Protein AF-A0A847Z2J4-F1 (afdb_monomer_lite)

Structure (mmCIF, N/CA/C/O backbone):
data_AF-A0A847Z2J4-F1
#
_entry.id   AF-A0A847Z2J4-F1
#
loop_
_atom_site.group_PDB
_atom_site.id
_atom_site.type_symbol
_atom_site.label_atom_id
_atom_site.label_alt_id
_atom_site.label_comp_id
_atom_site.label_asym_id
_atom_site.label_entity_id
_atom_site.label_seq_id
_atom_site.pdbx_PDB_ins_code
_atom_site.Cartn_x
_atom_site.Cartn_y
_atom_site.Cartn_z
_atom_site.occupancy
_atom_site.B_iso_or_equiv
_atom_site.auth_seq_id
_atom_site.auth_comp_id
_atom_site.auth_asym_id
_atom_site.auth_atom_id
_atom_site.pdbx_PDB_model_num
ATOM 1 N N . MET A 1 1 ? -17.437 18.108 42.443 1.00 55.47 1 MET A N 1
ATOM 2 C CA . MET A 1 1 ? -17.106 17.074 41.433 1.00 55.47 1 MET A CA 1
ATOM 3 C C . MET A 1 1 ? -16.588 15.838 42.154 1.00 55.47 1 MET A C 1
ATOM 5 O O . MET A 1 1 ? -15.627 15.967 42.902 1.00 55.47 1 MET A O 1
ATOM 9 N N . LYS A 1 2 ? -17.222 14.666 41.999 1.00 63.09 2 LYS A N 1
ATOM 10 C CA . LYS A 1 2 ? -16.674 13.401 42.526 1.00 63.09 2 LYS A CA 1
ATOM 11 C C . LYS A 1 2 ? -15.365 13.095 41.783 1.00 63.09 2 LYS A C 1
ATOM 13 O O . LYS A 1 2 ? -15.392 12.944 40.566 1.00 63.09 2 LYS A O 1
ATOM 18 N N . LYS A 1 3 ? -14.232 13.034 42.493 1.00 69.50 3 LYS A N 1
ATOM 19 C CA . LYS A 1 3 ? -12.964 12.539 41.933 1.00 69.50 3 LYS A CA 1
ATOM 20 C C . LYS A 1 3 ? -13.098 11.029 41.749 1.00 69.50 3 LYS A C 1
ATOM 22 O O . LYS A 1 3 ? -13.070 10.292 42.728 1.00 69.50 3 LYS A O 1
ATOM 27 N N . ILE A 1 4 ? -13.303 10.596 40.510 1.00 78.75 4 ILE A N 1
ATOM 28 C CA . ILE A 1 4 ? -13.316 9.176 40.151 1.00 78.75 4 ILE A CA 1
ATOM 29 C C . ILE A 1 4 ? -11.914 8.621 40.433 1.00 78.75 4 ILE A C 1
ATOM 31 O O . ILE A 1 4 ? -10.916 9.195 39.998 1.00 78.75 4 ILE A O 1
ATOM 35 N N . SER A 1 5 ? -11.835 7.531 41.194 1.00 85.25 5 SER A N 1
ATOM 36 C CA . SER A 1 5 ? -10.574 6.832 41.461 1.00 85.25 5 SER A CA 1
ATOM 37 C C . SER A 1 5 ? -10.023 6.220 40.166 1.00 85.25 5 SER A C 1
ATOM 39 O O . SER A 1 5 ? -10.791 5.733 3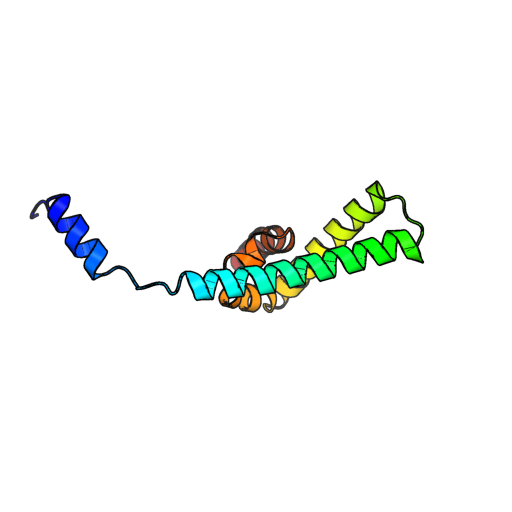9.336 1.00 85.25 5 SER A O 1
ATOM 41 N N . ASN A 1 6 ? -8.695 6.166 39.997 1.00 84.25 6 ASN A N 1
ATOM 42 C CA . ASN A 1 6 ? -8.058 5.530 38.830 1.00 84.25 6 ASN A CA 1
ATOM 43 C C . ASN A 1 6 ? -8.553 4.089 38.591 1.00 84.25 6 ASN A C 1
ATOM 45 O O . ASN A 1 6 ? -8.659 3.644 37.449 1.00 84.25 6 ASN A O 1
ATOM 49 N N . GLN A 1 7 ? -8.891 3.356 39.658 1.00 85.44 7 GLN A N 1
ATOM 50 C CA . GLN A 1 7 ? -9.424 1.993 39.561 1.00 85.44 7 GLN A CA 1
ATOM 51 C C . GLN A 1 7 ? -10.867 1.965 39.044 1.00 85.44 7 GLN A C 1
ATOM 53 O O . GLN A 1 7 ? -11.243 1.087 38.268 1.00 85.44 7 GLN A O 1
ATOM 58 N N . GLU A 1 8 ? -11.673 2.934 39.466 1.00 86.38 8 GLU A N 1
ATOM 59 C CA . G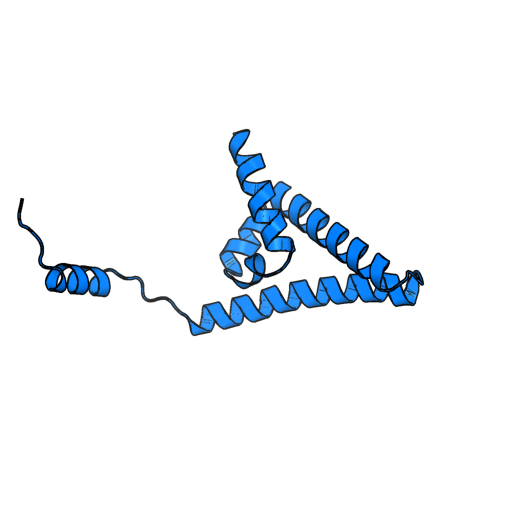LU A 1 8 ? -13.072 3.081 39.073 1.00 86.38 8 GLU A CA 1
ATOM 60 C C . GLU A 1 8 ? -13.170 3.544 37.611 1.00 86.38 8 GLU A C 1
ATOM 62 O O . GLU A 1 8 ? -13.931 2.974 36.830 1.00 86.38 8 GLU A O 1
ATOM 67 N N . TYR A 1 9 ? -12.287 4.462 37.201 1.00 87.12 9 TYR A N 1
ATOM 68 C CA . TYR A 1 9 ? -12.101 4.862 35.805 1.00 87.12 9 TYR A CA 1
ATOM 69 C C . TYR A 1 9 ? -11.706 3.676 34.915 1.00 87.12 9 TYR A C 1
ATOM 71 O O . TYR A 1 9 ? -12.302 3.475 33.859 1.00 87.12 9 TYR A O 1
ATOM 79 N N . LYS A 1 10 ? -10.755 2.839 35.358 1.00 86.56 10 LYS A N 1
ATOM 80 C CA . LYS A 1 10 ? -10.332 1.648 34.605 1.00 86.56 10 LYS A CA 1
ATOM 81 C C . LYS A 1 10 ? -11.487 0.663 34.396 1.00 86.56 10 L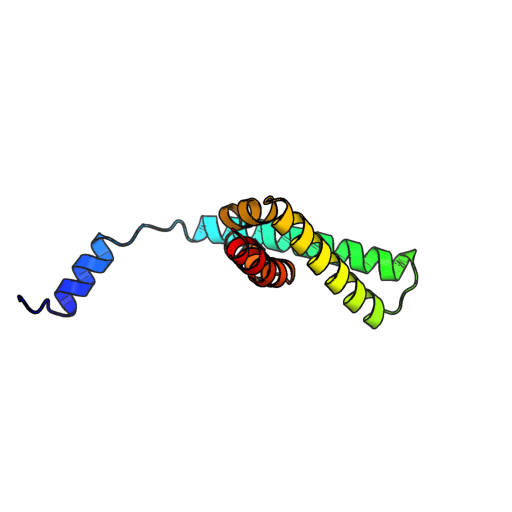YS A C 1
ATOM 83 O O . LYS A 1 10 ? -11.657 0.161 33.292 1.00 86.56 10 LYS A O 1
ATOM 88 N N . LYS A 1 11 ? -12.323 0.425 35.413 1.00 89.00 11 LYS A N 1
ATOM 89 C CA . LYS A 1 11 ? -13.518 -0.431 35.276 1.00 89.00 11 LYS A CA 1
ATOM 90 C C . LYS A 1 11 ? -14.537 0.144 34.292 1.00 89.00 11 LYS A C 1
ATOM 92 O O . LYS A 1 11 ? -15.054 -0.594 33.460 1.00 89.00 11 LYS A O 1
ATOM 97 N N . LEU A 1 12 ? -14.801 1.447 34.368 1.00 87.81 12 LEU A N 1
ATOM 98 C CA . LEU A 1 12 ? -15.676 2.155 33.427 1.00 87.81 12 LEU A CA 1
ATOM 99 C C . LEU A 1 12 ? -15.150 2.084 31.987 1.00 87.81 12 LEU A C 1
ATOM 101 O O . LEU A 1 12 ? -15.936 1.892 31.061 1.00 87.81 12 LEU A O 1
ATOM 105 N N . TYR A 1 13 ? -13.835 2.201 31.802 1.00 87.31 13 TYR A N 1
ATOM 106 C CA . TYR A 1 13 ? -13.182 2.069 30.503 1.00 87.31 13 TYR A CA 1
ATOM 107 C C . TYR A 1 13 ? -13.321 0.652 29.937 1.00 87.31 13 TYR A C 1
ATOM 109 O O . TYR A 1 13 ? -13.814 0.494 28.825 1.00 87.31 13 TYR A O 1
ATOM 117 N N . GLU A 1 14 ? -12.973 -0.381 30.709 1.00 85.44 14 GLU A N 1
ATOM 118 C CA . GLU A 1 14 ? -13.072 -1.782 30.267 1.00 85.44 14 GLU A CA 1
ATOM 119 C C . GLU A 1 14 ? -14.517 -2.195 29.944 1.00 85.44 14 GLU A C 1
ATOM 121 O O . GLU A 1 14 ? -14.750 -2.952 29.006 1.00 85.44 14 GLU A O 1
ATOM 126 N N . GLN A 1 15 ? -15.508 -1.664 30.672 1.00 85.12 15 GLN A N 1
ATOM 127 C CA . GLN A 1 15 ? -16.926 -1.918 30.388 1.00 85.12 15 GLN A CA 1
ATOM 128 C C . GLN A 1 15 ? -17.420 -1.241 29.105 1.00 85.12 15 GLN A C 1
ATOM 130 O O . GLN A 1 15 ? -18.321 -1.762 28.451 1.00 85.12 15 GLN A O 1
ATOM 135 N N . LYS A 1 16 ? -16.865 -0.075 28.756 1.00 85.69 16 LYS A N 1
ATOM 136 C CA . LYS A 1 16 ? -17.274 0.699 27.574 1.00 85.69 16 LYS A CA 1
ATOM 137 C C . LYS A 1 16 ? -16.415 0.431 26.341 1.00 85.69 16 LYS A C 1
ATOM 139 O O . LYS A 1 16 ? -16.786 0.866 25.252 1.00 85.69 16 LYS A O 1
ATOM 144 N N . LYS A 1 17 ? -15.279 -0.256 26.487 1.00 82.94 17 LYS A N 1
ATOM 145 C CA . LYS A 1 17 ? -14.373 -0.539 25.376 1.00 82.94 17 LYS A CA 1
ATOM 146 C C . LYS A 1 17 ? -15.064 -1.460 24.357 1.00 82.94 17 LYS A C 1
ATOM 148 O O . LYS A 1 17 ? -15.528 -2.540 24.730 1.00 82.94 17 LYS A O 1
ATOM 153 N N . PRO A 1 18 ? -15.128 -1.079 23.070 1.00 79.19 18 PRO A N 1
ATOM 154 C CA . PRO A 1 18 ? -15.668 -1.955 22.040 1.00 79.19 18 PRO A CA 1
ATOM 155 C C . PRO A 1 18 ? -14.821 -3.232 21.936 1.00 79.19 18 PRO A C 1
ATOM 157 O O . PRO A 1 18 ? -13.590 -3.188 21.949 1.00 79.19 18 PRO A O 1
ATOM 160 N N . LYS A 1 19 ? -15.478 -4.394 21.832 1.00 77.31 19 LYS A N 1
ATOM 161 C CA . LYS A 1 19 ? -14.790 -5.667 21.584 1.00 77.31 19 LYS A CA 1
ATOM 162 C C . LYS A 1 19 ? -14.349 -5.723 20.125 1.00 77.31 19 LYS A C 1
ATOM 164 O O . LYS A 1 19 ? -15.139 -6.042 19.238 1.00 77.31 19 LYS A O 1
ATOM 169 N N . GLU A 1 20 ? -13.086 -5.407 19.881 1.00 78.31 20 GLU A N 1
ATOM 170 C CA . GLU A 1 20 ? -12.501 -5.476 18.546 1.00 78.31 20 GLU A CA 1
ATOM 171 C C . GLU A 1 20 ? -12.200 -6.924 18.140 1.00 78.31 20 GLU A C 1
ATOM 173 O O . GLU A 1 20 ? -11.657 -7.717 18.912 1.00 78.31 20 GLU A O 1
ATOM 178 N N . LYS A 1 21 ? -12.524 -7.279 16.893 1.00 88.19 21 LYS A N 1
ATOM 179 C CA . LYS A 1 21 ? -12.210 -8.592 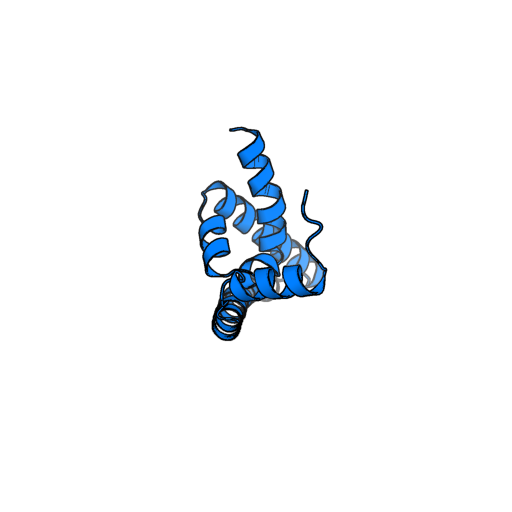16.314 1.00 88.19 21 LYS A CA 1
ATOM 180 C C . LYS A 1 21 ? -10.769 -8.600 15.794 1.00 88.19 21 LYS A C 1
ATOM 182 O O . LYS A 1 21 ? -10.554 -8.624 14.585 1.00 88.19 21 LYS A O 1
ATOM 187 N N . ILE A 1 22 ? -9.797 -8.581 16.709 1.00 89.31 22 ILE A N 1
ATOM 188 C CA . ILE A 1 22 ? -8.358 -8.440 16.405 1.00 89.31 22 ILE A CA 1
ATOM 189 C C . ILE A 1 22 ? -7.916 -9.400 15.294 1.00 89.31 22 ILE A C 1
ATOM 191 O O . ILE A 1 22 ? -7.395 -8.956 14.278 1.00 89.31 22 ILE A O 1
ATOM 195 N N . PHE A 1 23 ? -8.198 -10.698 15.437 1.00 92.75 23 PHE A N 1
ATOM 196 C CA . PHE A 1 23 ? -7.794 -11.704 14.451 1.00 92.75 23 PHE A CA 1
ATOM 197 C C . PHE A 1 23 ? -8.341 -11.414 13.044 1.00 92.75 23 PHE A C 1
ATOM 199 O O . PHE A 1 23 ? -7.601 -11.457 12.065 1.00 92.75 23 PHE A O 1
ATOM 206 N N . LEU A 1 24 ? -9.625 -11.057 12.938 1.00 90.69 24 LEU A N 1
ATOM 207 C CA . LEU A 1 24 ? -10.248 -10.745 11.651 1.00 90.69 24 LEU A CA 1
ATOM 208 C C . LEU A 1 24 ? -9.639 -9.486 11.019 1.00 90.69 24 LEU A C 1
ATOM 210 O O . LEU A 1 24 ? -9.427 -9.450 9.809 1.00 90.69 24 LEU A O 1
ATOM 214 N N . ASN A 1 25 ? -9.337 -8.473 11.831 1.00 91.19 25 ASN A N 1
ATOM 215 C CA . ASN A 1 25 ? -8.682 -7.252 11.367 1.00 91.19 25 ASN A CA 1
ATOM 216 C C . ASN A 1 25 ? -7.258 -7.540 10.875 1.00 91.19 25 ASN A C 1
ATOM 218 O O . ASN A 1 25 ? -6.870 -7.032 9.828 1.00 91.19 25 ASN A O 1
ATOM 222 N N . CYS A 1 26 ? -6.510 -8.404 11.568 1.00 92.88 26 CYS A N 1
ATOM 223 C CA . CYS A 1 26 ? -5.189 -8.845 11.126 1.00 92.88 26 CYS A CA 1
ATOM 224 C C . CYS A 1 26 ? -5.248 -9.577 9.781 1.00 92.88 26 CYS A C 1
ATOM 226 O O . CYS A 1 26 ? -4.454 -9.278 8.895 1.00 92.88 26 CYS A O 1
ATOM 228 N N . VAL A 1 27 ? -6.207 -10.491 9.595 1.00 95.00 27 VAL A N 1
ATOM 229 C CA . VAL A 1 27 ? -6.374 -11.220 8.326 1.00 95.00 27 VAL A CA 1
ATOM 230 C C . VAL A 1 27 ? -6.706 -10.262 7.180 1.00 95.00 27 VAL A C 1
ATOM 232 O O . VAL A 1 27 ? -6.078 -10.329 6.126 1.00 95.00 27 VAL A O 1
ATOM 235 N N . LYS A 1 28 ? -7.641 -9.327 7.385 1.00 92.75 28 LYS A N 1
ATOM 236 C CA . LYS A 1 28 ? -7.967 -8.300 6.380 1.00 92.75 28 LYS A CA 1
ATOM 237 C C . LYS A 1 28 ? -6.762 -7.426 6.042 1.00 92.75 28 LYS A C 1
ATOM 239 O O . LYS A 1 28 ? -6.487 -7.207 4.866 1.00 92.75 28 LYS A O 1
ATOM 244 N N . ALA A 1 29 ? -6.032 -6.970 7.059 1.00 93.56 29 ALA A N 1
ATOM 245 C CA . ALA A 1 29 ? -4.850 -6.141 6.874 1.00 93.56 29 ALA A CA 1
ATOM 246 C C . ALA A 1 29 ? -3.754 -6.880 6.091 1.00 93.56 29 ALA A C 1
ATOM 248 O O . ALA A 1 29 ? -3.175 -6.314 5.168 1.00 93.56 29 ALA A O 1
ATOM 249 N N . PHE A 1 30 ? -3.517 -8.154 6.413 1.00 94.50 30 PHE A N 1
ATOM 250 C CA . PHE A 1 30 ? -2.557 -8.996 5.705 1.00 94.50 30 PHE A CA 1
ATOM 251 C C . PHE A 1 30 ? -2.944 -9.199 4.237 1.00 94.50 30 PHE A C 1
ATOM 253 O O . PHE A 1 30 ? -2.106 -9.019 3.359 1.00 94.50 30 PHE A O 1
ATOM 260 N N . ILE A 1 31 ? -4.210 -9.528 3.959 1.00 95.94 31 ILE A N 1
ATOM 261 C CA . ILE A 1 31 ? -4.679 -9.775 2.590 1.00 95.94 31 ILE A CA 1
ATOM 262 C C . ILE A 1 31 ? -4.586 -8.501 1.751 1.00 95.94 31 ILE A C 1
ATOM 264 O O . ILE A 1 31 ? -4.005 -8.526 0.671 1.00 95.94 31 ILE A O 1
ATOM 268 N N . VAL A 1 32 ? -5.124 -7.379 2.238 1.00 95.12 32 VAL A N 1
ATOM 269 C CA . VAL A 1 32 ? -5.138 -6.142 1.445 1.00 95.12 32 VAL A CA 1
ATOM 270 C C . VAL A 1 32 ? -3.729 -5.578 1.277 1.00 95.12 32 VAL A C 1
ATOM 272 O O . VAL A 1 32 ? -3.344 -5.242 0.158 1.00 95.12 32 VAL A O 1
ATOM 275 N N . GLY A 1 33 ? -2.934 -5.532 2.350 1.00 94.69 33 GLY A N 1
ATOM 276 C CA . GLY A 1 33 ? -1.542 -5.087 2.268 1.00 94.69 33 GLY A CA 1
ATOM 277 C C . GLY A 1 33 ? -0.710 -5.983 1.353 1.00 94.69 33 GLY A C 1
ATOM 278 O O . GLY A 1 33 ? 0.038 -5.487 0.516 1.00 94.69 33 GLY A O 1
ATOM 279 N N . GLY A 1 34 ? -0.907 -7.301 1.437 1.00 95.62 34 GLY A N 1
ATOM 280 C CA . GLY A 1 34 ? -0.277 -8.275 0.549 1.00 95.62 34 GLY A CA 1
ATOM 281 C C . GLY A 1 34 ? -0.637 -8.057 -0.920 1.00 95.62 34 GLY A C 1
ATOM 282 O O . GLY A 1 34 ? 0.257 -8.044 -1.760 1.00 95.62 34 GLY A O 1
ATOM 283 N N . ILE A 1 35 ? -1.913 -7.812 -1.239 1.00 96.00 35 ILE A N 1
ATOM 284 C CA . ILE A 1 35 ? -2.357 -7.505 -2.609 1.00 96.00 35 ILE A CA 1
ATOM 285 C C . ILE A 1 35 ? -1.687 -6.228 -3.131 1.00 96.00 35 ILE A C 1
ATOM 287 O O . ILE A 1 35 ? -1.184 -6.227 -4.253 1.00 96.00 35 ILE A O 1
ATOM 291 N N . ILE A 1 36 ? -1.618 -5.164 -2.323 1.00 95.44 36 ILE A N 1
ATOM 292 C CA . ILE A 1 36 ? -0.936 -3.916 -2.707 1.00 95.44 36 ILE A CA 1
ATOM 293 C C . ILE A 1 36 ? 0.550 -4.179 -2.993 1.00 95.44 36 ILE A C 1
ATOM 295 O O . ILE A 1 36 ? 1.074 -3.721 -4.009 1.00 95.44 36 ILE A O 1
ATOM 299 N N . CYS A 1 37 ? 1.224 -4.958 -2.144 1.00 95.19 37 CYS A N 1
ATOM 300 C CA . CYS A 1 37 ? 2.622 -5.334 -2.353 1.00 95.19 37 CYS A CA 1
ATOM 301 C C . CYS A 1 37 ? 2.818 -6.187 -3.615 1.00 95.19 37 CYS A C 1
ATOM 303 O O . CYS A 1 37 ? 3.779 -5.962 -4.344 1.00 95.19 37 CYS A O 1
ATOM 305 N N . ILE A 1 38 ? 1.910 -7.123 -3.909 1.00 97.38 38 ILE A N 1
ATOM 306 C CA . ILE A 1 38 ? 1.948 -7.933 -5.137 1.00 97.38 38 ILE A CA 1
ATOM 307 C C . ILE A 1 38 ? 1.796 -7.044 -6.375 1.00 97.38 38 ILE A C 1
ATOM 309 O O . ILE A 1 38 ? 2.531 -7.225 -7.343 1.00 97.38 38 ILE A O 1
ATOM 313 N N . ILE A 1 39 ? 0.897 -6.055 -6.341 1.00 96.62 39 ILE A N 1
ATOM 314 C CA . ILE A 1 39 ? 0.751 -5.074 -7.427 1.00 96.62 39 ILE A CA 1
ATOM 315 C C . ILE A 1 39 ? 2.053 -4.283 -7.605 1.00 96.62 39 ILE A C 1
ATOM 317 O O . ILE A 1 39 ? 2.538 -4.146 -8.726 1.00 96.62 39 ILE A O 1
ATOM 321 N N . GLY A 1 40 ? 2.653 -3.812 -6.509 1.00 96.56 40 GLY A N 1
ATOM 322 C CA . GLY A 1 40 ? 3.943 -3.121 -6.537 1.00 96.56 40 GLY A CA 1
ATOM 323 C C . GLY A 1 40 ? 5.066 -3.977 -7.122 1.00 96.56 40 GLY A C 1
ATOM 324 O O . GLY A 1 40 ? 5.795 -3.518 -7.999 1.00 96.56 40 GLY A O 1
ATOM 325 N N . GLN A 1 41 ? 5.165 -5.238 -6.697 1.00 96.94 41 GLN A N 1
ATOM 326 C CA . GLN A 1 41 ? 6.133 -6.186 -7.240 1.00 96.94 41 GLN A CA 1
ATOM 327 C C . GLN A 1 41 ? 5.894 -6.430 -8.732 1.00 96.94 41 GLN A C 1
ATOM 329 O O . GLN A 1 41 ? 6.849 -6.439 -9.496 1.00 96.94 41 GLN A O 1
ATOM 334 N N . GLY A 1 42 ? 4.639 -6.576 -9.166 1.00 97.25 42 GLY A N 1
ATOM 335 C CA . GLY A 1 42 ? 4.294 -6.747 -10.577 1.00 97.25 42 GLY A CA 1
ATOM 336 C C . GLY A 1 42 ? 4.717 -5.552 -11.434 1.00 97.25 42 GLY A C 1
ATOM 337 O O . GLY A 1 42 ? 5.313 -5.737 -12.491 1.00 97.25 42 GLY A O 1
ATOM 338 N N . ILE A 1 43 ? 4.478 -4.326 -10.955 1.00 96.88 43 ILE A N 1
ATOM 339 C CA . ILE A 1 43 ? 4.950 -3.101 -11.618 1.00 96.88 43 ILE A CA 1
ATOM 340 C C . ILE A 1 43 ? 6.479 -3.105 -11.704 1.00 96.88 43 ILE A C 1
ATOM 342 O O . ILE A 1 43 ? 7.028 -2.891 -12.783 1.00 96.88 43 ILE A O 1
ATOM 346 N N . ASN A 1 44 ? 7.169 -3.388 -10.597 1.00 96.94 44 ASN A N 1
ATOM 347 C CA . ASN A 1 44 ? 8.629 -3.426 -10.568 1.00 96.94 44 ASN A CA 1
ATOM 348 C C . ASN A 1 44 ? 9.198 -4.465 -11.540 1.00 96.94 44 ASN A C 1
ATOM 350 O O . ASN A 1 44 ? 10.090 -4.158 -12.327 1.00 96.94 44 ASN A O 1
ATOM 354 N N . ASP A 1 45 ? 8.631 -5.668 -11.534 1.00 96.75 45 ASP A N 1
ATOM 355 C CA . ASP A 1 45 ? 9.026 -6.766 -12.405 1.00 96.75 45 ASP A CA 1
ATOM 356 C C . ASP A 1 45 ? 8.843 -6.408 -13.881 1.00 96.75 45 ASP A C 1
ATOM 358 O O . ASP A 1 45 ? 9.721 -6.716 -14.680 1.00 96.75 45 ASP A O 1
ATOM 362 N N . ILE A 1 46 ? 7.754 -5.728 -14.254 1.00 96.75 46 ILE A N 1
ATOM 363 C CA . ILE A 1 46 ? 7.553 -5.245 -15.628 1.00 96.75 46 ILE A CA 1
ATOM 364 C C . ILE A 1 46 ? 8.640 -4.228 -15.995 1.00 96.75 46 ILE A C 1
ATOM 366 O O . ILE A 1 46 ? 9.248 -4.331 -17.061 1.00 96.75 46 ILE A O 1
ATOM 370 N N . LEU A 1 47 ? 8.933 -3.274 -15.109 1.00 96.00 47 LEU A N 1
ATOM 371 C CA . LEU A 1 47 ? 9.948 -2.249 -15.362 1.00 96.00 47 LEU A CA 1
ATOM 372 C C . LEU A 1 47 ? 11.355 -2.847 -15.512 1.00 96.00 47 LEU A C 1
ATOM 374 O O . LEU A 1 47 ? 12.112 -2.416 -16.376 1.00 96.00 47 LEU A O 1
ATOM 378 N N . VAL A 1 48 ? 11.701 -3.852 -14.709 1.00 95.94 48 VAL A N 1
ATOM 379 C CA . VAL A 1 48 ? 13.023 -4.492 -14.768 1.00 95.94 48 VAL A CA 1
ATOM 380 C C . VAL A 1 48 ? 13.120 -5.492 -15.920 1.00 95.94 48 VAL A C 1
ATOM 382 O O . VAL A 1 48 ? 14.119 -5.509 -16.630 1.00 95.94 48 VAL A O 1
ATOM 385 N N . LYS A 1 49 ? 12.114 -6.356 -16.101 1.00 94.75 49 LYS A N 1
ATOM 386 C CA . LYS A 1 49 ? 12.197 -7.510 -17.015 1.00 94.75 49 LYS A CA 1
ATOM 387 C C . LYS A 1 49 ? 11.740 -7.202 -18.436 1.00 94.75 49 LYS A C 1
ATOM 389 O O . LYS A 1 49 ? 12.211 -7.858 -19.354 1.00 94.75 49 LYS A O 1
ATOM 394 N N . VAL A 1 50 ? 10.803 -6.271 -18.616 1.00 93.94 50 VAL A N 1
ATOM 395 C CA . VAL A 1 50 ? 10.245 -5.932 -19.939 1.00 93.94 50 VAL A CA 1
ATOM 396 C C . VAL A 1 50 ? 10.842 -4.633 -20.464 1.00 93.94 50 VAL A C 1
ATOM 398 O O . VAL A 1 50 ? 11.184 -4.548 -21.635 1.00 93.94 50 VAL A O 1
ATOM 401 N N . MET A 1 51 ? 10.977 -3.628 -19.596 1.00 91.88 51 MET A N 1
ATOM 402 C CA . MET A 1 51 ? 11.497 -2.307 -19.974 1.00 91.88 51 MET A CA 1
ATOM 403 C C . MET A 1 51 ? 13.015 -2.172 -19.766 1.00 91.88 51 MET A C 1
ATOM 405 O O . MET A 1 51 ? 13.560 -1.106 -20.034 1.00 91.88 51 MET A O 1
ATOM 409 N N . GLU A 1 52 ? 13.679 -3.223 -19.264 1.00 93.88 52 GLU A N 1
ATOM 410 C CA . GLU A 1 52 ? 15.133 -3.297 -19.024 1.00 93.88 52 GLU A CA 1
ATOM 411 C C . GLU A 1 52 ? 15.702 -2.123 -18.200 1.00 93.88 52 GLU A C 1
ATOM 413 O O . GLU A 1 52 ? 16.863 -1.732 -18.328 1.00 93.88 52 GLU A O 1
ATOM 418 N N . ILE A 1 53 ? 14.884 -1.550 -17.313 1.00 94.12 53 ILE A N 1
ATOM 419 C CA . ILE A 1 53 ? 15.291 -0.450 -16.437 1.00 94.12 53 ILE A CA 1
ATOM 420 C C . ILE A 1 53 ? 16.166 -1.004 -15.305 1.00 94.12 53 ILE A C 1
ATOM 422 O O . ILE A 1 53 ? 15.898 -2.077 -14.756 1.00 94.12 53 ILE A O 1
ATOM 426 N N . SER A 1 54 ? 17.200 -0.253 -14.904 1.00 95.44 54 SER A N 1
ATOM 427 C CA . SER A 1 54 ? 18.020 -0.613 -13.740 1.00 95.44 54 SER A CA 1
ATOM 428 C C . SER A 1 54 ? 17.164 -0.780 -12.481 1.00 95.44 54 SER A C 1
ATOM 430 O O . SER A 1 54 ? 16.155 -0.096 -12.294 1.00 95.44 54 SER A O 1
ATOM 432 N N . LYS A 1 55 ? 17.568 -1.684 -11.585 1.00 91.69 55 LYS A N 1
ATOM 433 C CA . LYS A 1 55 ? 16.781 -2.021 -10.389 1.00 91.69 55 LYS A CA 1
ATOM 434 C C . LYS A 1 55 ? 16.523 -0.803 -9.501 1.00 91.69 55 LYS A C 1
ATOM 436 O O . LYS A 1 55 ? 15.415 -0.653 -8.989 1.00 91.69 55 LYS A O 1
ATOM 441 N N . GLU A 1 56 ? 17.505 0.085 -9.360 1.00 92.75 56 GLU A N 1
ATOM 442 C CA . GLU A 1 56 ? 17.372 1.317 -8.577 1.00 92.75 56 GLU A CA 1
ATOM 443 C C . GLU A 1 56 ? 16.320 2.265 -9.177 1.00 92.75 56 GLU A C 1
ATOM 445 O O . GLU A 1 56 ? 15.454 2.791 -8.467 1.00 92.75 56 GLU A O 1
ATOM 450 N N . ASN A 1 57 ? 16.347 2.448 -10.500 1.00 94.56 57 ASN A N 1
ATOM 451 C CA . ASN A 1 57 ? 15.394 3.311 -11.194 1.00 94.56 57 ASN A CA 1
ATOM 452 C C . ASN A 1 57 ? 13.995 2.687 -11.209 1.00 94.56 57 ASN A C 1
ATOM 454 O O . ASN A 1 57 ? 13.009 3.375 -10.952 1.00 94.56 57 ASN A O 1
ATOM 458 N N . ALA A 1 58 ? 13.895 1.373 -11.419 1.00 95.88 58 ALA A N 1
ATOM 459 C CA . ALA A 1 58 ? 12.633 0.648 -11.384 1.00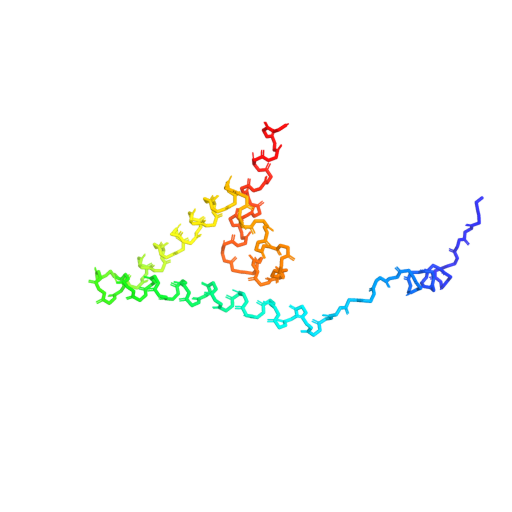 95.88 58 ALA A CA 1
ATOM 460 C C . ALA A 1 58 ? 11.960 0.733 -10.007 1.00 95.88 58 ALA A C 1
ATOM 462 O O . ALA A 1 58 ? 10.749 0.940 -9.936 1.00 95.88 58 ALA A O 1
ATOM 463 N N . ALA A 1 59 ? 12.717 0.632 -8.909 1.00 94.81 59 ALA A N 1
ATOM 464 C CA . ALA A 1 59 ? 12.189 0.812 -7.553 1.00 94.81 59 ALA A CA 1
ATOM 465 C C . ALA A 1 59 ? 11.625 2.227 -7.336 1.00 94.81 59 ALA A C 1
ATOM 467 O O . ALA A 1 59 ? 10.531 2.394 -6.782 1.00 94.81 59 ALA A O 1
ATOM 468 N N . SER A 1 60 ? 12.335 3.239 -7.838 1.00 96.19 60 SER A N 1
ATOM 469 C CA . SER A 1 60 ? 11.910 4.639 -7.764 1.00 96.19 60 SER A CA 1
ATOM 470 C C . SER A 1 60 ? 10.627 4.869 -8.568 1.00 96.19 60 SER A C 1
ATOM 472 O O . SER A 1 60 ? 9.649 5.402 -8.045 1.00 96.19 60 SER A O 1
ATOM 474 N N . TYR A 1 61 ? 10.573 4.379 -9.808 1.00 96.56 61 TYR A N 1
ATOM 475 C CA . TYR A 1 61 ? 9.384 4.463 -10.658 1.00 96.56 61 TYR A CA 1
ATOM 476 C C . TYR A 1 61 ? 8.199 3.676 -10.104 1.00 96.56 61 TYR A C 1
ATOM 478 O O . TYR A 1 61 ? 7.083 4.185 -10.115 1.00 96.56 61 TYR A O 1
ATOM 486 N N . THR A 1 62 ? 8.424 2.487 -9.545 1.00 97.31 62 THR A N 1
ATOM 487 C CA . THR A 1 62 ? 7.370 1.705 -8.876 1.00 97.31 62 THR A CA 1
ATOM 488 C C . THR A 1 62 ? 6.742 2.509 -7.741 1.00 97.31 62 THR A C 1
ATOM 490 O O . THR A 1 62 ? 5.520 2.606 -7.648 1.00 97.31 62 THR A O 1
ATOM 493 N N . SER A 1 63 ? 7.575 3.138 -6.908 1.00 96.44 63 SER A N 1
ATOM 494 C CA . SER A 1 63 ? 7.117 3.978 -5.799 1.00 96.44 63 SER A CA 1
ATOM 495 C C . SER A 1 63 ? 6.314 5.180 -6.298 1.00 96.44 63 SER A C 1
ATOM 497 O O . SER A 1 63 ? 5.228 5.442 -5.786 1.00 96.44 63 SER A O 1
ATOM 499 N N . ILE A 1 64 ? 6.800 5.867 -7.339 1.00 97.12 64 ILE A N 1
ATOM 500 C CA . ILE A 1 64 ? 6.104 6.998 -7.970 1.00 97.12 64 ILE A CA 1
ATOM 501 C C . ILE A 1 64 ? 4.737 6.567 -8.514 1.00 97.12 64 ILE A C 1
ATOM 503 O O . ILE A 1 64 ? 3.737 7.232 -8.249 1.00 97.12 64 ILE A O 1
ATOM 507 N N . ILE A 1 65 ? 4.674 5.443 -9.232 1.00 97.19 65 ILE A N 1
ATOM 508 C CA . ILE A 1 65 ? 3.431 4.916 -9.807 1.00 97.19 65 ILE A CA 1
ATOM 509 C C . ILE A 1 65 ? 2.435 4.567 -8.699 1.00 97.19 65 ILE A C 1
ATOM 511 O O . ILE A 1 65 ? 1.278 4.969 -8.775 1.00 97.19 65 ILE A O 1
ATOM 515 N N . LEU A 1 66 ? 2.867 3.864 -7.648 1.00 97.06 66 LEU A N 1
ATOM 516 C CA . LEU A 1 66 ? 1.993 3.505 -6.528 1.00 97.06 66 LEU A CA 1
ATOM 517 C C . LEU A 1 66 ? 1.463 4.738 -5.789 1.00 97.06 66 LEU A C 1
ATOM 519 O O . LEU A 1 66 ? 0.273 4.795 -5.483 1.00 97.06 66 LEU A O 1
ATOM 523 N N . VAL A 1 67 ? 2.315 5.736 -5.536 1.00 96.81 67 VAL A N 1
ATOM 524 C CA . VAL A 1 67 ? 1.903 7.009 -4.924 1.00 96.81 67 VAL A CA 1
ATOM 525 C C . VAL A 1 67 ? 0.892 7.730 -5.809 1.00 96.81 67 VAL A C 1
ATOM 527 O O . VAL A 1 67 ? -0.138 8.173 -5.309 1.00 96.81 67 VAL A O 1
ATOM 530 N N . PHE A 1 68 ? 1.140 7.809 -7.117 1.00 96.94 68 PHE A N 1
ATOM 531 C CA . PHE A 1 68 ? 0.217 8.432 -8.062 1.00 96.94 68 PHE A CA 1
ATOM 532 C C . PHE A 1 68 ? -1.136 7.712 -8.108 1.00 96.94 68 PHE A C 1
ATOM 534 O O . PHE A 1 68 ? -2.177 8.359 -8.011 1.00 96.94 68 PHE A O 1
ATOM 541 N N . LEU A 1 69 ? -1.141 6.380 -8.205 1.00 96.50 69 LEU A N 1
ATOM 542 C CA . LEU A 1 69 ? -2.370 5.586 -8.212 1.00 96.50 69 LEU A CA 1
ATOM 543 C C . LEU A 1 69 ? -3.154 5.758 -6.910 1.00 96.50 69 LEU A C 1
ATOM 545 O O . LEU A 1 69 ? -4.367 5.940 -6.946 1.00 96.50 69 LEU A O 1
ATOM 549 N N . ALA A 1 70 ? -2.475 5.749 -5.764 1.00 95.25 70 ALA A N 1
ATOM 550 C CA . ALA A 1 70 ? -3.113 5.983 -4.475 1.00 95.25 70 ALA A CA 1
ATOM 551 C C . ALA A 1 70 ? -3.678 7.404 -4.358 1.00 95.25 70 ALA A C 1
ATOM 553 O O . ALA A 1 70 ? -4.804 7.572 -3.892 1.00 95.25 70 ALA A O 1
ATOM 554 N N . ALA A 1 71 ? -2.945 8.415 -4.829 1.00 95.69 71 ALA A N 1
ATOM 555 C CA . ALA A 1 71 ? -3.406 9.799 -4.885 1.00 95.69 71 ALA A CA 1
ATOM 556 C C . ALA A 1 71 ? -4.652 9.948 -5.767 1.00 95.69 71 ALA A C 1
ATOM 558 O O . ALA A 1 71 ? -5.631 10.563 -5.351 1.00 95.69 71 ALA A O 1
ATOM 559 N N . LEU A 1 72 ? -4.645 9.332 -6.952 1.00 96.06 72 LEU A N 1
ATOM 560 C CA . LEU A 1 72 ? -5.773 9.332 -7.879 1.00 96.06 72 LEU A CA 1
ATOM 561 C C . LEU A 1 72 ? -6.995 8.634 -7.274 1.00 96.06 72 LEU A C 1
ATOM 563 O O . LEU A 1 72 ? -8.086 9.195 -7.267 1.00 96.06 72 LEU A O 1
ATOM 567 N N . LEU A 1 73 ? -6.817 7.431 -6.723 1.00 94.69 73 LEU A N 1
ATOM 568 C CA . LEU A 1 73 ? -7.900 6.675 -6.090 1.00 94.69 73 LEU A CA 1
ATOM 569 C C . LEU A 1 73 ? -8.447 7.378 -4.842 1.00 94.69 73 LEU A C 1
ATOM 571 O O . LEU A 1 73 ? -9.642 7.277 -4.577 1.00 94.69 73 LEU A O 1
ATOM 575 N N . THR A 1 74 ? -7.602 8.091 -4.094 1.00 94.12 74 THR A N 1
ATOM 576 C CA . THR A 1 74 ? -8.030 8.944 -2.973 1.00 94.12 74 THR A CA 1
ATOM 577 C C . THR A 1 74 ? -8.836 10.134 -3.490 1.00 94.12 74 THR A C 1
ATOM 579 O O . THR A 1 74 ? -9.934 10.377 -3.008 1.00 94.12 74 THR A O 1
ATOM 582 N N . GLY A 1 75 ? -8.362 10.798 -4.551 1.00 91.88 75 GLY A N 1
ATOM 583 C CA . GLY A 1 75 ? -9.082 11.862 -5.263 1.00 91.88 75 GLY A CA 1
ATOM 584 C C . GLY A 1 75 ? -10.487 11.466 -5.718 1.00 91.88 75 GLY A C 1
ATOM 585 O O . GLY A 1 75 ? -11.418 12.265 -5.649 1.00 91.88 75 GLY A O 1
ATOM 586 N N . LEU A 1 76 ? -10.642 10.215 -6.153 1.00 93.50 76 LEU A N 1
ATOM 587 C CA . LEU A 1 76 ? -11.917 9.630 -6.571 1.00 93.50 76 LEU A CA 1
ATOM 588 C C . LEU A 1 76 ? -12.765 9.092 -5.399 1.00 93.50 76 LEU A C 1
ATOM 590 O O . LEU A 1 76 ? -13.876 8.622 -5.629 1.00 93.50 76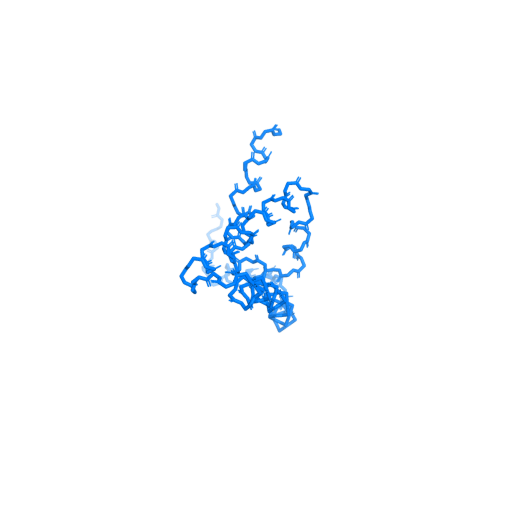 LEU A O 1
ATOM 594 N N . GLY A 1 77 ? -12.255 9.116 -4.163 1.00 90.19 77 GLY A N 1
ATOM 595 C CA . GLY A 1 77 ? -12.918 8.583 -2.965 1.00 90.19 77 GLY A CA 1
ATOM 596 C C . GLY A 1 77 ? -12.902 7.054 -2.837 1.00 90.19 77 GLY A C 1
ATOM 597 O O . GLY A 1 77 ? -13.466 6.504 -1.895 1.00 90.19 77 GLY A O 1
ATOM 598 N N . VAL A 1 78 ? -12.250 6.341 -3.758 1.00 91.81 78 VAL A N 1
ATOM 599 C CA . VAL A 1 78 ? -12.182 4.869 -3.759 1.00 91.81 78 VAL A CA 1
ATOM 600 C C . VAL A 1 78 ? -11.192 4.367 -2.710 1.00 91.81 78 VAL A C 1
ATOM 602 O O . VAL A 1 78 ? -11.454 3.377 -2.027 1.00 91.81 78 VAL A O 1
ATOM 605 N N . TYR A 1 79 ? -10.051 5.047 -2.561 1.00 90.94 79 TYR A N 1
ATOM 606 C CA . TYR A 1 79 ? -9.013 4.606 -1.627 1.00 90.94 79 TYR A CA 1
ATOM 607 C C . TYR A 1 79 ? -9.465 4.710 -0.165 1.00 90.94 79 TYR A C 1
ATOM 609 O O . TYR A 1 79 ? -9.105 3.859 0.644 1.00 90.94 79 TYR A O 1
ATOM 617 N N . ASP A 1 80 ? -10.310 5.686 0.170 1.00 87.25 80 ASP A N 1
ATOM 618 C CA . ASP A 1 80 ? -10.836 5.841 1.529 1.00 87.25 80 ASP A CA 1
ATOM 619 C C . ASP A 1 80 ? -11.741 4.659 1.928 1.00 87.25 80 ASP A C 1
ATOM 621 O O . ASP A 1 80 ? -11.692 4.190 3.067 1.00 87.25 80 ASP A O 1
ATOM 625 N N . GLU A 1 81 ? -12.519 4.109 0.988 1.00 88.94 81 GLU A N 1
ATOM 626 C CA . GLU A 1 81 ? -13.331 2.903 1.209 1.00 88.94 81 GLU A CA 1
ATOM 627 C C . GLU A 1 81 ? -12.463 1.648 1.369 1.00 88.94 81 GLU A C 1
ATOM 629 O O . GLU A 1 81 ? -12.696 0.831 2.268 1.00 88.94 81 GLU A O 1
ATOM 634 N N . ILE A 1 82 ? -11.399 1.530 0.563 1.00 88.12 82 ILE A N 1
ATOM 635 C CA . ILE A 1 82 ? -10.375 0.491 0.750 1.00 88.12 82 ILE A CA 1
ATOM 636 C C . ILE A 1 82 ? -9.767 0.625 2.152 1.00 88.12 82 ILE A C 1
ATOM 638 O O . ILE A 1 82 ? -9.631 -0.375 2.855 1.00 88.12 82 ILE A O 1
ATOM 642 N N . GLY A 1 83 ? -9.478 1.853 2.588 1.00 86.94 83 GLY A N 1
ATOM 643 C CA . GLY A 1 83 ? -8.948 2.173 3.907 1.00 86.94 83 GLY A CA 1
ATOM 644 C C . GLY A 1 83 ? -9.826 1.697 5.058 1.00 86.94 83 GLY A C 1
ATOM 645 O O . GLY A 1 83 ? -9.362 0.993 5.957 1.00 86.94 83 GLY A O 1
ATOM 646 N N . LYS A 1 84 ? -11.121 2.011 4.998 1.00 87.81 84 LYS A N 1
ATOM 647 C CA . LYS A 1 84 ? -12.109 1.594 6.005 1.00 87.81 84 LYS A CA 1
ATOM 648 C C . LYS A 1 84 ? -12.228 0.074 6.109 1.00 87.81 84 LYS A C 1
ATOM 650 O O . LYS A 1 84 ? -12.415 -0.454 7.205 1.00 87.81 84 LYS A O 1
ATOM 655 N N . PHE A 1 85 ? -12.120 -0.639 4.988 1.00 88.81 85 PHE A N 1
ATOM 656 C CA . PHE A 1 85 ? -12.202 -2.098 4.969 1.00 88.81 85 PHE A CA 1
ATOM 657 C C . PHE A 1 85 ? -10.902 -2.782 5.420 1.00 88.81 85 PHE A C 1
ATOM 659 O O . PHE A 1 85 ? -10.943 -3.756 6.178 1.00 88.81 85 PHE A O 1
ATOM 666 N N . ALA A 1 86 ? -9.759 -2.289 4.942 1.00 88.31 86 ALA A N 1
ATOM 667 C CA . ALA A 1 86 ? -8.442 -2.892 5.127 1.00 88.31 86 ALA A CA 1
ATOM 668 C C . ALA A 1 86 ? -7.794 -2.551 6.474 1.00 88.31 86 ALA A C 1
ATOM 670 O O . ALA A 1 86 ? -6.946 -3.306 6.962 1.00 88.31 86 ALA A O 1
ATOM 671 N N . GLY A 1 87 ? -8.163 -1.411 7.064 1.00 88.50 87 GLY A N 1
ATOM 672 C CA . GLY A 1 87 ? -7.533 -0.881 8.266 1.00 88.50 87 GLY A CA 1
ATOM 673 C C . GLY A 1 87 ? -6.028 -0.708 8.064 1.00 88.50 87 GLY A C 1
ATOM 674 O O . GLY A 1 87 ? -5.579 -0.054 7.127 1.00 88.50 87 GLY A O 1
ATOM 675 N N . ALA A 1 88 ? -5.225 -1.349 8.915 1.00 87.38 88 ALA A N 1
ATOM 676 C CA . ALA A 1 88 ? -3.765 -1.264 8.837 1.00 87.38 88 ALA A CA 1
ATOM 677 C C . ALA A 1 88 ? -3.186 -1.724 7.481 1.00 87.38 88 ALA A C 1
ATOM 679 O O . ALA A 1 88 ? -2.130 -1.240 7.080 1.00 87.38 88 ALA A O 1
ATOM 680 N N . GLY A 1 89 ? -3.872 -2.609 6.746 1.00 88.19 89 GLY A N 1
ATOM 681 C CA . GLY A 1 89 ? -3.375 -3.157 5.478 1.00 88.19 89 GLY A CA 1
ATOM 682 C C . GLY A 1 89 ? -3.220 -2.135 4.355 1.00 88.19 89 GLY A C 1
ATOM 683 O O . GLY A 1 89 ? -2.347 -2.292 3.510 1.00 88.19 89 GLY A O 1
ATOM 684 N N . SER A 1 90 ? -4.024 -1.073 4.349 1.00 88.75 90 SER A N 1
ATOM 685 C CA . SER A 1 90 ? -3.914 0.024 3.378 1.00 88.75 90 SER A CA 1
ATOM 686 C C . SER A 1 90 ? -3.061 1.190 3.880 1.00 88.75 90 SER A C 1
ATOM 688 O O . SER A 1 90 ? -2.741 2.076 3.092 1.00 88.75 90 SER A O 1
ATOM 690 N N . ILE A 1 91 ? -2.732 1.222 5.178 1.00 86.94 91 ILE A N 1
ATOM 691 C CA . ILE A 1 91 ? -1.962 2.301 5.817 1.00 86.94 91 ILE A CA 1
ATOM 692 C C . ILE A 1 91 ? -0.459 2.004 5.773 1.00 86.94 91 ILE A C 1
ATOM 694 O O . ILE A 1 91 ? 0.337 2.916 5.579 1.00 86.94 91 ILE A O 1
ATOM 698 N N . VAL A 1 92 ? -0.066 0.738 5.956 1.00 88.56 92 VAL A N 1
ATOM 699 C CA . VAL A 1 92 ? 1.348 0.326 6.020 1.00 88.56 92 VAL A CA 1
ATOM 700 C C . VAL A 1 92 ? 2.101 0.483 4.684 1.00 88.56 92 VAL A C 1
ATOM 702 O O . VAL A 1 92 ? 3.252 0.920 4.720 1.00 88.56 92 VAL A O 1
ATOM 705 N N . PRO A 1 93 ? 1.530 0.151 3.507 1.00 92.25 93 PRO A N 1
ATOM 706 C CA . PRO A 1 93 ? 2.212 0.357 2.227 1.00 92.25 93 PRO A CA 1
ATOM 707 C C . PRO A 1 93 ? 2.373 1.845 1.873 1.00 92.25 93 PRO A C 1
ATOM 709 O O . PRO A 1 93 ? 1.654 2.698 2.389 1.00 92.25 93 PRO A O 1
ATOM 712 N N . ILE A 1 94 ? 3.247 2.169 0.909 1.00 94.56 94 ILE A N 1
ATOM 713 C CA . ILE A 1 94 ? 3.489 3.560 0.458 1.00 94.56 94 ILE A CA 1
ATOM 714 C C . ILE A 1 94 ? 2.218 4.270 -0.050 1.00 94.56 94 ILE A C 1
ATOM 716 O O . ILE A 1 94 ? 2.108 5.495 -0.006 1.00 94.56 94 ILE A O 1
ATOM 720 N N . THR A 1 95 ? 1.220 3.503 -0.484 1.00 95.00 95 THR A N 1
ATOM 721 C CA . THR A 1 95 ? -0.098 4.007 -0.877 1.00 95.00 95 THR A CA 1
ATOM 722 C C . THR A 1 95 ? -0.869 4.623 0.302 1.00 95.00 95 THR A C 1
ATOM 724 O O . THR A 1 95 ? -1.623 5.575 0.110 1.00 95.00 95 THR A O 1
ATOM 727 N N . GLY A 1 96 ? -0.640 4.146 1.531 1.00 92.94 96 GLY A N 1
ATOM 728 C CA . GLY A 1 96 ? -1.197 4.716 2.759 1.00 92.94 96 GLY A CA 1
ATOM 729 C C . GLY A 1 96 ? -0.608 6.082 3.103 1.00 92.94 96 GLY A C 1
ATOM 730 O O . GLY A 1 96 ? -1.348 6.989 3.481 1.00 92.94 96 GLY A O 1
ATOM 731 N N . PHE A 1 97 ? 0.699 6.265 2.881 1.00 93.38 97 PHE A N 1
ATOM 732 C CA . PHE A 1 97 ? 1.335 7.583 2.970 1.00 93.38 97 PHE A CA 1
ATOM 733 C C . PHE A 1 97 ? 0.669 8.574 2.007 1.00 93.38 97 PHE A C 1
ATOM 735 O O . PHE A 1 97 ? 0.274 9.657 2.431 1.00 93.38 97 PHE A O 1
ATOM 742 N N . ALA A 1 98 ? 0.468 8.186 0.743 1.00 94.44 98 ALA A N 1
ATOM 743 C CA . ALA A 1 98 ? -0.194 9.042 -0.238 1.00 94.44 98 ALA A CA 1
ATOM 744 C C . ALA A 1 98 ? -1.607 9.443 0.223 1.00 94.44 98 ALA A C 1
ATOM 746 O O . ALA A 1 98 ? -1.910 10.630 0.302 1.00 94.44 98 ALA A O 1
ATOM 747 N N . ASN A 1 99 ? -2.449 8.487 0.622 1.00 94.25 99 ASN A N 1
ATOM 748 C CA . ASN A 1 99 ? -3.787 8.788 1.136 1.00 94.25 99 ASN A CA 1
ATOM 749 C C . ASN A 1 99 ? -3.758 9.768 2.327 1.00 94.25 99 ASN A C 1
ATOM 751 O O . ASN A 1 99 ? -4.482 10.758 2.315 1.00 94.25 99 ASN A O 1
ATOM 755 N N . SER A 1 100 ? -2.838 9.584 3.283 1.00 92.19 100 SER A N 1
ATOM 756 C CA . SER A 1 100 ? -2.693 10.475 4.448 1.00 92.19 100 SER A CA 1
ATOM 757 C C . SER A 1 100 ? -2.325 11.925 4.105 1.00 92.19 100 SER A C 1
ATOM 759 O O . SER A 1 100 ? -2.581 12.823 4.903 1.00 92.19 100 SER A O 1
ATOM 761 N N . VAL A 1 101 ? -1.741 12.162 2.926 1.00 93.81 101 VAL A N 1
ATOM 762 C CA . VAL A 1 101 ? -1.395 13.500 2.428 1.00 93.81 101 VAL A CA 1
ATOM 763 C C . VAL A 1 101 ? -2.522 14.077 1.567 1.00 93.81 101 VAL A C 1
ATOM 765 O O . VAL A 1 101 ? -2.863 15.250 1.712 1.00 93.81 101 VAL A O 1
ATOM 768 N N . ILE A 1 102 ? -3.116 13.273 0.675 1.00 94.00 102 ILE A N 1
ATOM 769 C CA . ILE A 1 102 ? -4.153 13.739 -0.257 1.00 94.00 102 ILE A CA 1
ATOM 770 C C . ILE A 1 102 ? -5.499 13.975 0.447 1.00 94.00 102 ILE A C 1
ATOM 772 O O . ILE A 1 102 ? -6.123 15.004 0.189 1.00 94.00 102 ILE A O 1
ATOM 776 N N . SER A 1 103 ? -5.949 13.082 1.336 1.00 92.31 103 SER A N 1
ATOM 777 C CA . SER A 1 103 ? -7.251 13.219 2.010 1.00 92.31 103 SER A CA 1
ATOM 778 C C . SER A 1 103 ? -7.412 14.560 2.751 1.00 92.31 103 SER A C 1
ATOM 780 O O . SER A 1 103 ? -8.378 15.267 2.458 1.00 92.31 103 SER A O 1
ATOM 782 N N . PRO A 1 104 ? -6.473 15.011 3.616 1.00 91.44 104 PRO A N 1
ATOM 783 C CA . PRO A 1 104 ? -6.598 16.324 4.256 1.00 91.44 104 PRO A CA 1
ATOM 784 C C . PRO A 1 104 ? -6.474 17.488 3.261 1.00 91.44 104 PRO A C 1
ATOM 786 O O . PRO A 1 104 ? -7.116 18.520 3.443 1.00 91.44 104 PRO A O 1
ATOM 789 N N . ALA A 1 105 ? -5.692 17.336 2.185 1.00 91.75 105 ALA A N 1
ATOM 790 C CA . ALA A 1 105 ? -5.590 18.358 1.141 1.00 91.75 105 ALA A CA 1
ATOM 791 C C . ALA A 1 105 ? -6.914 18.544 0.374 1.00 91.75 105 ALA A C 1
ATOM 793 O O . ALA A 1 105 ? -7.243 19.657 -0.038 1.00 91.75 105 ALA A O 1
ATOM 794 N N . MET A 1 106 ? -7.689 17.470 0.203 1.00 89.62 106 MET A N 1
ATOM 795 C CA . MET A 1 106 ? -9.035 17.520 -0.367 1.00 89.62 106 MET A CA 1
ATOM 796 C C . MET A 1 106 ? -10.060 18.109 0.603 1.00 89.62 106 MET A C 1
ATOM 798 O O . MET A 1 106 ? -10.895 18.909 0.183 1.00 89.62 106 MET A O 1
ATOM 802 N N . GLU A 1 107 ? -10.001 17.736 1.884 1.00 88.25 107 GLU A N 1
ATOM 803 C CA . GLU A 1 107 ? -10.909 18.252 2.916 1.00 88.25 107 GLU A CA 1
ATOM 804 C C . GLU A 1 107 ? -10.718 19.749 3.173 1.00 88.25 107 GLU A C 1
ATOM 806 O O . GLU A 1 107 ? -11.700 20.456 3.365 1.00 88.25 107 GLU A O 1
ATOM 811 N N . PHE A 1 108 ? -9.485 20.261 3.090 1.00 87.62 108 PHE A N 1
ATOM 812 C CA . PHE A 1 108 ? -9.194 21.692 3.240 1.00 87.62 108 PHE A CA 1
ATOM 813 C C . PHE A 1 108 ? -9.927 22.583 2.220 1.00 87.62 108 PHE A C 1
ATOM 815 O O . PHE A 1 108 ? -10.134 23.769 2.462 1.00 87.62 108 PHE A O 1
ATOM 822 N N . LYS A 1 109 ? -10.302 22.029 1.062 1.00 60.94 109 LYS A N 1
ATOM 823 C CA . LYS A 1 109 ? -10.975 22.759 -0.020 1.00 60.94 109 LYS A CA 1
ATOM 824 C C . LYS A 1 109 ? -12.509 22.715 0.055 1.00 60.94 109 LYS A C 1
ATOM 826 O O . LYS A 1 109 ? -13.150 23.255 -0.849 1.00 60.94 109 LYS A O 1
ATOM 831 N N . LYS A 1 110 ? -13.073 22.034 1.056 1.00 53.91 110 LYS A N 1
ATOM 832 C CA . LYS A 1 110 ? -14.517 21.867 1.270 1.00 53.91 110 LYS A CA 1
ATOM 833 C C . LYS A 1 110 ? -15.088 22.827 2.309 1.00 53.91 110 LYS A C 1
ATOM 835 O O . LYS A 1 110 ? -14.301 23.485 3.018 1.00 53.91 110 LYS A O 1
#

Secondary structure (DSSP, 8-state):
-----HHHHHHHHHHHS----HHHHHHHHHHHHHHHHHHHHHHHHHHHHTS---HHHHHHHHHHHHHHHHHHHHHTTHHHHHHHHHTHHHHSSHHHHHHHHHHHHHHTT-

Radius of gyration: 20.01 Å; chains: 1; bounding box: 35×34×62 Å

pLDDT: mean 90.42, std 8.02, range [53.91, 97.38]

Sequence (110 aa):
MKKISNQEYKKLYEQKKPKEKIFLNCVKAFIVGGIICIIGQGINDILVKVMEISKENAASYTSIILVFLAALLTGLGVYDEIGKFAGAGSIVPITGFANSVISPAMEFKK

Foldseek 3Di:
DPPQDPVNVVVVCVVPPDDDPVVVLVVLLCVLLVVLVVVLVVQLCCCCPVVVDDSVVSNVVSLVVLLVVLLVCLVVVNLVVSCVRNPNNCCVDSSVVSNVVNNVVVVVVD